Protein AF-A0A948YXV9-F1 (afdb_monomer_lite)

Sequence (41 aa):
NKCGISDKRVLVVHHIDGNRKSNSIKNLERLCCNCHAIAHV

pLDDT: mean 93.37, std 4.91, range [73.12, 96.75]

Radius of gyration: 9.95 Å; chains: 1; bounding box: 24×15×23 Å

Foldseek 3Di:
DPPPDPPPVQWDWAQLVNDPVPPDPVRIDIDGPVCRVPSVD

Structure (mmCIF, N/CA/C/O backbone):
data_AF-A0A948YXV9-F1
#
_entry.id   AF-A0A948YXV9-F1
#
loop_
_atom_site.group_PDB
_atom_site.id
_atom_site.type_symbol
_atom_site.label_atom_id
_atom_site.label_alt_id
_atom_site.label_comp_id
_atom_site.label_asym_id
_atom_site.label_entity_id
_atom_site.label_seq_id
_atom_site.pdbx_PDB_ins_code
_atom_site.Cartn_x
_atom_site.Cartn_y
_atom_site.Cartn_z
_atom_site.occupancy
_atom_site.B_iso_or_equiv
_atom_site.auth_seq_id
_atom_site.auth_comp_id
_atom_site.auth_asym_id
_atom_site.auth_atom_id
_atom_site.pdbx_PDB_model_num
ATOM 1 N N . ASN A 1 1 ? -3.180 7.438 -1.399 1.00 73.12 1 ASN A N 1
ATOM 2 C CA . ASN A 1 1 ? -4.548 7.098 -0.898 1.00 73.12 1 ASN A CA 1
ATOM 3 C C . ASN A 1 1 ? -5.640 7.704 -1.781 1.00 73.12 1 ASN A C 1
ATOM 5 O O . ASN A 1 1 ? -5.885 8.899 -1.685 1.00 73.12 1 ASN A O 1
ATOM 9 N N . LYS A 1 2 ? -6.281 6.903 -2.643 1.00 85.75 2 LYS A N 1
ATOM 10 C CA . LYS A 1 2 ? -7.228 7.401 -3.662 1.00 85.75 2 LYS A CA 1
ATOM 11 C C . LYS A 1 2 ? -8.680 7.520 -3.178 1.00 85.75 2 LYS A C 1
ATOM 13 O O . LYS A 1 2 ? -9.423 8.325 -3.719 1.00 85.75 2 LYS A O 1
ATOM 18 N N . CYS A 1 3 ? -9.083 6.756 -2.160 1.00 93.38 3 CYS A N 1
ATOM 19 C CA . CYS A 1 3 ? -10.467 6.743 -1.667 1.00 93.38 3 CYS A CA 1
ATOM 20 C C . CYS A 1 3 ? -10.735 7.700 -0.490 1.00 93.38 3 CYS A C 1
ATOM 22 O O . CYS A 1 3 ? -11.819 7.674 0.082 1.00 93.38 3 CYS A O 1
ATOM 24 N N . GLY A 1 4 ? -9.753 8.515 -0.089 1.00 92.94 4 GLY A N 1
ATOM 25 C CA 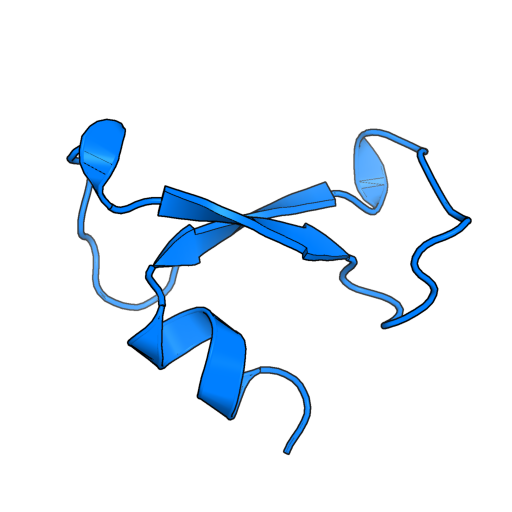. GLY A 1 4 ? -9.921 9.544 0.946 1.00 92.94 4 GLY A CA 1
ATOM 26 C C . GLY A 1 4 ? -9.924 9.051 2.402 1.00 92.94 4 GLY A C 1
ATOM 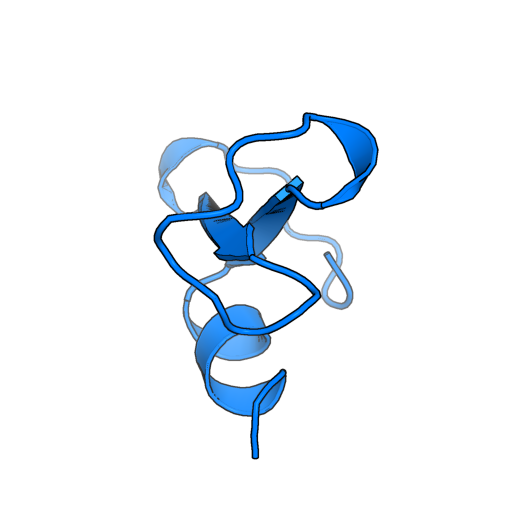27 O O . GLY A 1 4 ? -9.990 9.872 3.312 1.00 92.94 4 GLY A O 1
ATOM 28 N N . ILE A 1 5 ? -9.805 7.744 2.666 1.00 95.00 5 ILE A N 1
ATOM 29 C CA . ILE A 1 5 ? -9.866 7.210 4.037 1.00 95.00 5 ILE A CA 1
ATOM 30 C C . ILE A 1 5 ? -8.655 7.606 4.890 1.00 95.00 5 ILE A C 1
ATOM 32 O O . ILE A 1 5 ? -7.524 7.226 4.611 1.00 95.00 5 ILE A O 1
ATOM 36 N N . SER A 1 6 ? -8.861 8.359 5.961 1.00 94.25 6 SER A N 1
ATOM 37 C CA . SER A 1 6 ? -7.765 8.882 6.788 1.00 94.25 6 SER A CA 1
ATOM 38 C C . SER A 1 6 ? -7.496 8.074 8.061 1.00 94.25 6 SER A C 1
ATOM 40 O O . SER A 1 6 ? -6.490 8.324 8.734 1.00 94.25 6 SER A O 1
ATOM 42 N N . ASP A 1 7 ? -8.347 7.092 8.380 1.00 95.44 7 ASP A N 1
ATOM 43 C CA . ASP A 1 7 ? -8.202 6.251 9.569 1.00 95.44 7 ASP A CA 1
ATOM 44 C C . ASP A 1 7 ? -6.906 5.433 9.503 1.00 95.44 7 ASP A C 1
ATOM 46 O O . ASP A 1 7 ? -6.736 4.532 8.683 1.00 95.44 7 ASP A O 1
ATOM 50 N N . LYS A 1 8 ? -5.968 5.748 10.400 1.00 94.44 8 LYS A N 1
ATOM 51 C CA . LYS A 1 8 ? -4.635 5.138 10.426 1.00 94.44 8 LYS A CA 1
ATOM 52 C C . LYS A 1 8 ? -4.672 3.633 10.705 1.00 94.44 8 LYS A C 1
ATOM 54 O O . LYS A 1 8 ? -3.724 2.957 10.328 1.00 94.44 8 LYS A O 1
ATOM 59 N N . ARG A 1 9 ? -5.736 3.114 11.328 1.00 95.62 9 ARG A N 1
ATOM 60 C CA . ARG A 1 9 ? -5.877 1.693 11.691 1.00 95.62 9 ARG A CA 1
ATOM 61 C C . ARG A 1 9 ? -6.080 0.788 10.479 1.00 95.62 9 ARG A C 1
ATOM 63 O O . ARG A 1 9 ? -5.783 -0.396 10.557 1.00 95.62 9 ARG A O 1
ATOM 70 N N . VAL A 1 10 ? -6.587 1.339 9.376 1.00 95.06 10 VAL A N 1
ATOM 71 C CA . VAL A 1 10 ? -6.906 0.588 8.148 1.00 95.06 10 VAL A CA 1
ATOM 72 C C . VAL A 1 10 ? -5.960 0.905 6.988 1.00 95.06 10 VAL A C 1
ATOM 74 O O . VAL A 1 10 ? -6.162 0.421 5.873 1.00 95.06 10 VAL A O 1
ATOM 77 N N . LEU A 1 11 ? -4.948 1.743 7.227 1.00 96.25 11 LEU A N 1
ATOM 78 C CA . LEU A 1 11 ? -3.931 2.092 6.242 1.00 96.25 11 LEU A CA 1
ATOM 79 C C . LEU A 1 11 ? -2.720 1.166 6.380 1.00 96.25 11 LEU A C 1
ATOM 81 O O . LEU A 1 11 ? -2.183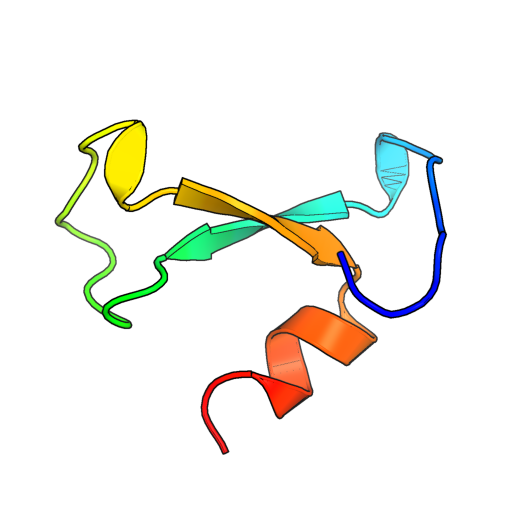 0.987 7.469 1.00 96.25 11 LEU A O 1
ATOM 85 N N . VAL A 1 12 ? -2.255 0.642 5.252 1.00 95.56 12 VAL A N 1
ATOM 86 C CA . VAL A 1 12 ? -1.070 -0.205 5.121 1.00 95.56 12 VAL A CA 1
ATOM 87 C C . VAL A 1 12 ? 0.002 0.504 4.296 1.00 95.56 12 VAL A C 1
ATOM 89 O O . VAL A 1 12 ? -0.297 1.409 3.509 1.00 95.56 12 VAL A O 1
ATOM 92 N N . VAL A 1 13 ? 1.259 0.102 4.488 1.00 95.19 13 VAL A N 1
ATOM 93 C CA . VAL A 1 13 ? 2.384 0.584 3.679 1.00 95.19 13 VAL A CA 1
ATOM 94 C C . VAL A 1 13 ? 2.307 -0.039 2.291 1.00 95.19 13 VAL A C 1
ATOM 96 O O . VAL A 1 13 ? 2.236 -1.258 2.152 1.00 95.19 13 VAL A O 1
ATOM 99 N N . HIS A 1 14 ? 2.353 0.808 1.274 1.00 95.56 14 HIS A N 1
ATOM 100 C CA . HIS A 1 14 ? 2.447 0.439 -0.128 1.00 95.56 14 HIS A CA 1
ATOM 101 C C . HIS A 1 14 ? 3.827 0.825 -0.658 1.00 95.56 14 HIS A C 1
ATOM 103 O O . HIS A 1 14 ? 4.288 1.937 -0.400 1.00 95.56 14 HIS A O 1
ATOM 109 N N . HIS A 1 15 ? 4.459 -0.082 -1.400 1.00 96.75 15 HIS A N 1
ATOM 110 C CA . HIS A 1 15 ? 5.686 0.204 -2.139 1.00 96.75 15 HIS A CA 1
ATOM 111 C C . HIS A 1 15 ? 5.292 0.555 -3.569 1.00 96.75 15 HIS A C 1
ATOM 113 O O . HIS A 1 15 ? 4.767 -0.303 -4.272 1.00 96.75 15 HIS A O 1
ATOM 119 N N . ILE A 1 16 ? 5.529 1.796 -3.988 1.00 95.25 16 ILE A N 1
ATOM 120 C CA . ILE A 1 16 ? 5.073 2.324 -5.282 1.00 95.25 16 ILE A CA 1
ATOM 121 C C . ILE A 1 16 ? 5.679 1.518 -6.441 1.00 95.25 16 ILE A C 1
ATOM 123 O O . ILE A 1 16 ? 4.987 1.197 -7.403 1.00 95.25 16 ILE A O 1
ATOM 127 N N . ASP A 1 17 ? 6.952 1.135 -6.329 1.00 95.00 17 ASP A N 1
ATOM 128 C CA . ASP A 1 17 ? 7.667 0.304 -7.307 1.00 95.00 17 ASP A CA 1
ATOM 129 C C . ASP A 1 17 ? 7.341 -1.204 -7.235 1.00 95.00 17 ASP A C 1
ATOM 131 O O . ASP A 1 17 ? 7.870 -1.987 -8.024 1.00 95.00 17 ASP A O 1
ATOM 135 N N . GLY A 1 18 ? 6.514 -1.643 -6.279 1.00 92.81 18 GLY A N 1
ATOM 136 C CA . GLY A 1 18 ? 6.212 -3.057 -6.024 1.00 92.81 18 GLY A CA 1
ATOM 137 C C . GLY A 1 18 ? 7.361 -3.861 -5.392 1.00 92.81 18 GLY A C 1
ATOM 138 O O . GLY A 1 18 ? 7.179 -5.025 -5.020 1.00 92.81 18 GLY A O 1
ATOM 139 N N . ASN A 1 19 ? 8.538 -3.262 -5.201 1.00 93.94 19 ASN A N 1
ATOM 140 C CA . ASN A 1 19 ? 9.696 -3.899 -4.591 1.00 93.94 19 ASN A CA 1
ATOM 141 C C . ASN A 1 19 ? 9.694 -3.691 -3.072 1.00 93.94 19 ASN A C 1
ATOM 143 O O . ASN A 1 19 ? 10.134 -2.670 -2.548 1.00 93.94 19 ASN A O 1
ATOM 147 N N . ARG A 1 20 ? 9.316 -4.740 -2.337 1.00 91.56 20 ARG A N 1
ATOM 148 C CA . ARG A 1 20 ? 9.252 -4.752 -0.861 1.00 91.56 20 ARG A CA 1
ATOM 149 C C . ARG A 1 20 ? 10.596 -4.557 -0.137 1.00 91.56 20 ARG A C 1
ATOM 151 O O . ARG A 1 20 ? 10.625 -4.551 1.088 1.00 91.56 20 ARG A O 1
ATOM 158 N N . LYS A 1 21 ? 11.716 -4.465 -0.862 1.00 94.75 21 LYS A N 1
ATOM 159 C CA . LYS A 1 21 ? 13.048 -4.165 -0.302 1.00 94.75 21 LYS A CA 1
ATOM 160 C C . LYS A 1 21 ? 13.433 -2.687 -0.445 1.00 94.75 21 LYS A C 1
ATOM 162 O O . LYS A 1 21 ? 14.407 -2.248 0.163 1.00 94.75 21 LYS A O 1
ATOM 167 N N . SER A 1 22 ? 12.699 -1.929 -1.256 1.00 93.81 22 SER A N 1
ATOM 168 C CA . SER A 1 22 ? 12.974 -0.530 -1.579 1.00 93.81 22 SER A CA 1
ATOM 169 C C . SER A 1 22 ? 12.341 0.399 -0.536 1.00 93.81 22 SER A C 1
ATOM 171 O O . SER A 1 22 ? 11.236 0.908 -0.703 1.00 93.81 22 SER A O 1
ATOM 173 N N . ASN A 1 23 ? 13.054 0.617 0.573 1.00 93.75 23 ASN A N 1
ATOM 174 C CA . ASN A 1 23 ? 12.546 1.336 1.754 1.00 93.75 23 ASN A CA 1
ATOM 175 C C . ASN A 1 23 ? 12.760 2.862 1.720 1.00 93.75 23 ASN A C 1
ATOM 177 O O . ASN A 1 23 ? 12.688 3.529 2.753 1.00 93.75 23 ASN A O 1
ATOM 181 N N . SER A 1 24 ? 13.063 3.438 0.555 1.00 96.69 24 SER A N 1
ATOM 182 C CA . SER A 1 24 ? 13.154 4.896 0.423 1.00 96.69 24 SER A CA 1
ATOM 183 C C . SER A 1 24 ? 11.796 5.525 0.726 1.00 96.69 24 SER A C 1
ATOM 185 O O . SER A 1 24 ? 10.797 5.107 0.152 1.00 96.69 24 SER A O 1
ATOM 187 N N . ILE A 1 25 ? 11.745 6.573 1.557 1.00 95.75 25 ILE A N 1
ATOM 188 C CA . ILE A 1 25 ? 10.486 7.269 1.897 1.00 95.75 25 ILE A CA 1
ATOM 189 C C . ILE A 1 25 ? 9.737 7.720 0.634 1.00 95.75 25 ILE A C 1
ATOM 191 O O . ILE A 1 25 ? 8.514 7.674 0.595 1.00 95.75 25 ILE A O 1
ATOM 195 N N . LYS A 1 26 ? 10.465 8.098 -0.425 1.00 96.62 26 LYS A N 1
ATOM 196 C CA . LYS A 1 26 ? 9.879 8.502 -1.714 1.00 96.62 26 LYS A CA 1
ATOM 197 C C . LYS A 1 26 ? 9.165 7.359 -2.452 1.00 96.62 26 LYS A C 1
ATOM 199 O O . LYS A 1 26 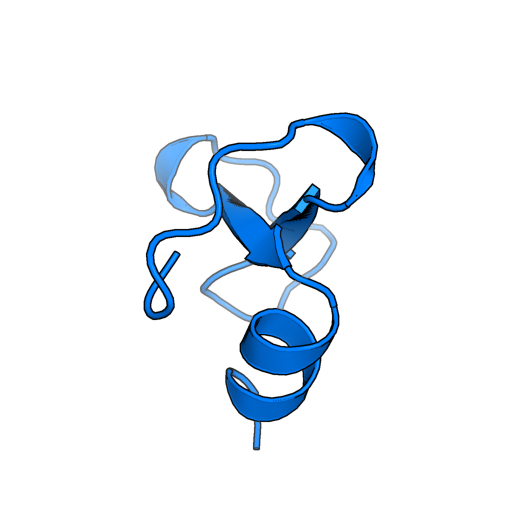? 8.365 7.639 -3.334 1.00 96.62 26 LYS A O 1
ATOM 204 N N . ASN A 1 27 ? 9.474 6.106 -2.117 1.00 96.38 27 ASN A N 1
ATOM 205 C CA . ASN A 1 27 ? 8.867 4.898 -2.676 1.00 96.38 27 ASN A CA 1
ATOM 206 C C . ASN A 1 27 ? 7.730 4.341 -1.800 1.00 96.38 27 ASN A C 1
ATOM 208 O O . ASN A 1 27 ? 7.076 3.373 -2.177 1.00 96.38 27 ASN A O 1
ATOM 212 N N . LEU A 1 28 ? 7.491 4.922 -0.624 1.00 95.94 28 LEU A N 1
ATOM 213 C CA . LEU A 1 28 ? 6.464 4.454 0.297 1.00 95.94 28 LEU A CA 1
ATOM 214 C C . LEU A 1 28 ? 5.275 5.409 0.289 1.00 95.94 28 LEU A C 1
ATOM 216 O O . LEU A 1 28 ? 5.421 6.620 0.446 1.00 95.94 28 LEU A O 1
ATOM 220 N N . GLU A 1 29 ? 4.072 4.858 0.204 1.00 95.12 29 GLU A N 1
ATOM 221 C CA . GLU A 1 29 ? 2.851 5.591 0.524 1.00 95.12 29 GLU A CA 1
ATOM 222 C C . GLU A 1 29 ? 1.937 4.770 1.436 1.00 95.12 29 GLU A C 1
ATOM 224 O O . GLU A 1 29 ? 2.180 3.596 1.718 1.00 95.12 29 GLU A O 1
ATOM 229 N N . ARG A 1 30 ? 0.866 5.399 1.926 1.00 95.12 30 ARG A N 1
ATOM 230 C CA . ARG A 1 30 ? -0.161 4.717 2.720 1.00 95.12 30 ARG A CA 1
ATOM 231 C C . ARG A 1 30 ? -1.438 4.573 1.909 1.00 95.12 30 ARG A C 1
ATOM 233 O O . ARG A 1 30 ? -1.993 5.572 1.439 1.00 95.12 30 ARG A O 1
ATOM 240 N N . LEU A 1 31 ? -1.936 3.347 1.814 1.00 96.25 31 LEU A N 1
ATOM 241 C CA . LEU A 1 31 ? -3.186 2.993 1.141 1.00 96.25 31 LEU A CA 1
ATOM 242 C C . LEU A 1 31 ? -4.067 2.170 2.076 1.00 96.25 31 LEU A C 1
ATOM 244 O O . LEU A 1 31 ? -3.559 1.490 2.956 1.00 96.25 31 LEU A O 1
ATOM 248 N N . CYS A 1 32 ? -5.386 2.199 1.891 1.00 95.94 32 CYS A N 1
ATOM 249 C CA . CYS A 1 32 ? -6.237 1.195 2.531 1.00 95.94 32 CYS A CA 1
ATOM 250 C C . CYS A 1 32 ? -6.084 -0.162 1.841 1.00 95.94 32 CYS A C 1
ATOM 252 O O . CYS A 1 32 ? -5.629 -0.216 0.697 1.00 95.94 32 CYS A O 1
ATOM 254 N N . CYS A 1 33 ? -6.531 -1.239 2.490 1.00 94.38 33 CYS A N 1
ATOM 255 C CA . CYS A 1 33 ? -6.431 -2.596 1.944 1.00 94.38 33 CYS A CA 1
ATOM 256 C C . CYS A 1 33 ? -6.998 -2.720 0.518 1.00 94.38 33 CYS A C 1
ATOM 258 O O . CYS A 1 33 ? -6.372 -3.344 -0.333 1.00 94.38 33 CYS A O 1
ATOM 260 N N . ASN A 1 34 ? -8.133 -2.071 0.227 1.00 94.81 34 ASN A N 1
ATOM 261 C CA . ASN A 1 34 ? -8.752 -2.140 -1.099 1.00 94.81 34 ASN A CA 1
ATOM 262 C C . ASN A 1 34 ? -7.953 -1.370 -2.165 1.00 94.81 34 ASN A C 1
ATOM 264 O O . ASN A 1 34 ? -7.664 -1.900 -3.231 1.00 94.81 34 ASN A O 1
ATOM 268 N N . CYS A 1 35 ? -7.538 -0.132 -1.865 1.00 95.69 35 CYS A N 1
ATOM 269 C CA . CYS A 1 35 ? -6.683 0.634 -2.778 1.00 95.69 35 CYS A CA 1
ATOM 270 C C . CYS A 1 35 ? -5.336 -0.064 -3.002 1.00 95.69 35 CYS A C 1
ATOM 272 O O . CYS A 1 35 ? -4.819 -0.035 -4.112 1.00 95.69 35 CYS A O 1
ATOM 274 N N . HIS A 1 36 ? -4.782 -0.684 -1.958 1.00 95.19 36 HIS A N 1
ATOM 275 C CA . HIS A 1 36 ? -3.531 -1.427 -2.023 1.00 95.19 36 HIS A CA 1
ATOM 276 C C . HIS A 1 36 ? -3.636 -2.639 -2.956 1.00 95.19 36 HIS A C 1
ATOM 278 O O . HIS A 1 36 ? -2.746 -2.849 -3.771 1.00 95.19 36 HIS A O 1
ATOM 284 N N . ALA A 1 37 ? -4.729 -3.405 -2.871 1.00 93.19 37 ALA A N 1
ATOM 2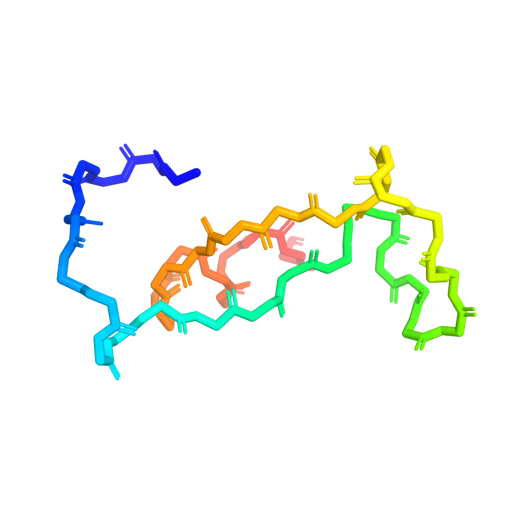85 C CA . ALA A 1 37 ? -4.955 -4.565 -3.732 1.00 93.19 37 ALA A CA 1
ATOM 286 C C . ALA A 1 37 ? -5.052 -4.192 -5.221 1.00 93.19 37 ALA A C 1
ATOM 288 O O . ALA A 1 37 ? -4.559 -4.932 -6.061 1.00 93.19 37 ALA A O 1
ATOM 289 N N . ILE A 1 38 ? -5.648 -3.039 -5.540 1.00 94.19 38 ILE A N 1
ATOM 290 C CA . ILE A 1 38 ? -5.845 -2.571 -6.923 1.00 94.19 38 ILE A CA 1
ATOM 291 C C . ILE A 1 38 ? -4.570 -1.943 -7.510 1.00 94.19 38 ILE A C 1
ATOM 293 O O . ILE A 1 38 ? -4.381 -1.954 -8.718 1.00 94.19 38 ILE A O 1
ATOM 297 N N . ALA A 1 39 ? -3.691 -1.376 -6.679 1.00 91.81 39 ALA A N 1
ATOM 298 C CA . ALA A 1 39 ? -2.560 -0.564 -7.139 1.00 91.81 39 ALA A CA 1
ATOM 299 C C . ALA A 1 39 ? -1.475 -1.328 -7.929 1.00 91.81 39 ALA A C 1
ATOM 301 O O . ALA A 1 39 ? -0.682 -0.687 -8.612 1.00 91.81 39 ALA A O 1
ATOM 302 N N . HIS A 1 40 ? -1.433 -2.661 -7.835 1.00 83.50 40 HIS A N 1
ATOM 303 C CA . HIS A 1 40 ? -0.485 -3.521 -8.561 1.00 83.50 40 HIS A CA 1
ATOM 304 C C . HIS A 1 40 ? -1.169 -4.567 -9.456 1.00 83.50 40 HIS A C 1
ATOM 306 O O . HIS A 1 40 ? -0.533 -5.551 -9.834 1.00 83.50 40 HIS A O 1
ATOM 312 N N . VAL A 1 41 ? -2.461 -4.380 -9.741 1.00 76.62 41 VAL A N 1
ATOM 313 C CA . VAL A 1 41 ? -3.122 -5.050 -10.873 1.00 76.62 41 VAL A CA 1
ATOM 314 C C . VAL A 1 41 ? -2.626 -4.395 -12.154 1.00 76.62 41 VAL A C 1
ATOM 316 O O . VAL A 1 41 ? -2.292 -5.149 -13.090 1.00 76.62 41 VAL A O 1
#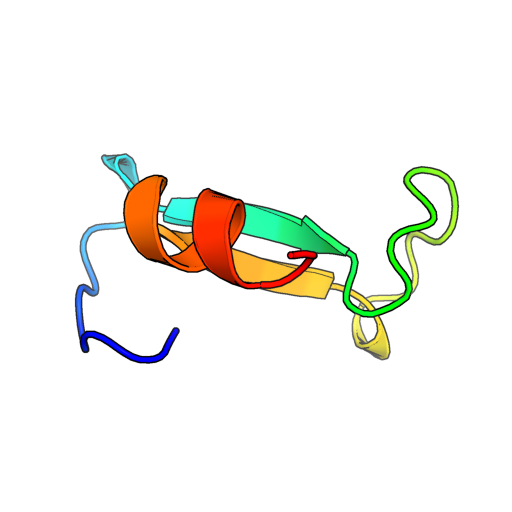

Secondary structure (DSSP, 8-state):
--S----GGGEEEEETTS-TT---GGGEEEEEHHHHHHTT-